Protein AF-A0A8A7KAV1-F1 (afdb_monomer_lite)

Sequence (172 aa):
MSFIDKILKNKQNNNKNKALHHGEIFELWAHLVSRYDVLKKTQILFSYAHDPDFKMIISEGLDILESQIDELEDIFKEYSIPLPDRPPADVTSSSSSNPLWSDQMIYREILNGMSQFLDTHVRTFKFLWNDELRPVIVRFLKKEVDLYDDLMKYGKLKGWLNMPPKPEKSNN

Radius of gyration: 20.29 Å; chains: 1; bounding box: 64×28×62 Å

Structure (mmCIF, N/CA/C/O backbone):
data_AF-A0A8A7KAV1-F1
#
_entry.id   AF-A0A8A7KAV1-F1
#
loop_
_atom_site.group_PDB
_atom_site.id
_atom_site.type_symbol
_atom_site.label_atom_id
_atom_site.label_alt_id
_atom_site.label_comp_id
_atom_site.label_asym_id
_atom_site.label_entity_id
_atom_site.label_seq_id
_atom_site.pdbx_PDB_ins_code
_atom_site.Cartn_x
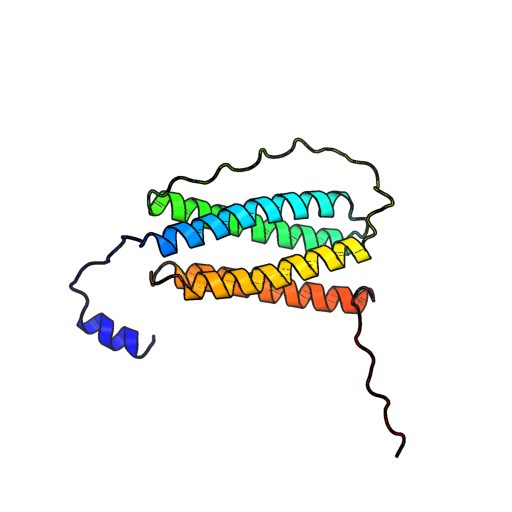_atom_site.Cartn_y
_atom_site.Cartn_z
_atom_site.occupancy
_atom_site.B_iso_or_equiv
_atom_site.auth_seq_id
_atom_site.auth_comp_id
_atom_site.auth_asym_id
_atom_site.auth_atom_id
_atom_site.pdbx_PDB_model_num
ATOM 1 N N . MET A 1 1 ? -8.200 -12.652 -25.028 1.00 62.25 1 MET A N 1
ATOM 2 C CA . MET A 1 1 ? -7.304 -12.311 -26.154 1.00 62.25 1 MET A CA 1
ATOM 3 C C . MET A 1 1 ? -7.913 -11.120 -26.877 1.00 62.25 1 MET A C 1
ATOM 5 O O . MET A 1 1 ? -9.030 -11.239 -27.376 1.00 62.25 1 MET A O 1
ATOM 9 N N . SER A 1 2 ? -7.249 -9.968 -26.814 1.00 80.62 2 SER A N 1
ATOM 10 C CA . SER A 1 2 ? -7.731 -8.696 -27.359 1.00 80.62 2 SER A CA 1
ATOM 11 C C . SER A 1 2 ? -7.709 -8.689 -28.896 1.00 80.62 2 SER A C 1
ATOM 13 O O . SER A 1 2 ? -7.064 -9.528 -29.532 1.00 80.62 2 SER A O 1
ATOM 15 N N . PHE A 1 3 ? -8.416 -7.736 -29.512 1.00 81.69 3 PHE A N 1
ATOM 16 C CA . PHE A 1 3 ? -8.332 -7.490 -30.957 1.00 81.69 3 PHE A CA 1
ATOM 17 C C . PHE A 1 3 ? -6.894 -7.163 -31.396 1.00 81.69 3 PHE A C 1
ATOM 19 O O . PHE A 1 3 ? -6.434 -7.662 -32.422 1.00 81.69 3 PHE A O 1
ATOM 26 N N . ILE A 1 4 ? -6.160 -6.402 -30.578 1.00 81.81 4 ILE A N 1
ATOM 27 C CA . ILE A 1 4 ? -4.763 -6.039 -30.831 1.00 81.81 4 ILE A CA 1
ATOM 28 C C . ILE A 1 4 ? -3.840 -7.263 -30.735 1.00 81.81 4 ILE A C 1
ATOM 30 O O . ILE A 1 4 ? -2.953 -7.404 -31.572 1.00 81.81 4 ILE A O 1
ATOM 34 N N . ASP A 1 5 ? -4.090 -8.211 -29.824 1.00 79.62 5 ASP A N 1
ATOM 35 C CA . ASP A 1 5 ? -3.270 -9.431 -29.684 1.00 79.62 5 ASP A CA 1
ATOM 36 C C . ASP A 1 5 ? -3.272 -10.263 -30.976 1.00 79.62 5 ASP A C 1
ATOM 38 O O . ASP A 1 5 ? -2.269 -10.880 -31.336 1.00 79.62 5 ASP A O 1
ATOM 42 N N . LYS A 1 6 ? -4.401 -10.267 -31.699 1.00 79.38 6 LYS A N 1
ATOM 43 C CA . LYS A 1 6 ? -4.529 -10.945 -32.997 1.00 79.38 6 LYS A CA 1
ATOM 44 C C . LYS A 1 6 ? -3.678 -10.265 -34.076 1.00 79.38 6 LYS A C 1
ATOM 46 O O . LYS A 1 6 ? -3.091 -10.955 -34.903 1.00 79.38 6 LYS A O 1
ATOM 51 N N . ILE A 1 7 ? -3.575 -8.934 -34.044 1.00 78.81 7 ILE A N 1
ATOM 52 C CA . ILE A 1 7 ? -2.724 -8.151 -34.956 1.00 78.81 7 ILE A CA 1
ATOM 53 C C . ILE A 1 7 ? -1.243 -8.351 -34.613 1.00 78.81 7 ILE A C 1
ATOM 55 O O . ILE A 1 7 ? -0.421 -8.533 -35.511 1.00 78.81 7 ILE A O 1
ATOM 59 N N . LEU A 1 8 ? -0.898 -8.344 -33.323 1.00 74.12 8 LEU A N 1
ATOM 60 C CA . LEU A 1 8 ? 0.481 -8.477 -32.852 1.00 74.12 8 LEU A CA 1
ATOM 61 C C . LEU A 1 8 ? 1.051 -9.872 -33.101 1.00 74.12 8 LEU A C 1
ATOM 63 O O . LEU A 1 8 ? 2.193 -9.964 -33.538 1.00 74.12 8 LEU A O 1
ATOM 67 N N . LYS A 1 9 ? 0.269 -10.945 -32.917 1.00 67.75 9 LYS A N 1
ATOM 68 C CA . LYS A 1 9 ? 0.700 -12.316 -33.258 1.00 67.75 9 LYS A CA 1
ATOM 69 C C . LYS A 1 9 ? 1.164 -12.451 -34.711 1.00 67.75 9 LYS A C 1
ATOM 71 O O . LYS A 1 9 ? 2.128 -13.160 -34.968 1.00 67.75 9 LYS A O 1
ATOM 76 N N . ASN A 1 10 ? 0.557 -11.708 -35.635 1.00 60.34 10 ASN A N 1
ATOM 77 C CA . ASN A 1 10 ? 0.962 -11.694 -37.044 1.00 60.34 10 ASN A CA 1
ATOM 78 C C . ASN A 1 10 ? 2.260 -10.895 -37.304 1.00 60.34 10 ASN A C 1
ATOM 80 O O . ASN A 1 10 ? 2.808 -10.967 -38.400 1.00 60.34 10 ASN A O 1
ATOM 84 N N . LYS A 1 11 ? 2.758 -10.139 -36.314 1.00 59.19 11 LYS A N 1
ATOM 85 C CA . LYS A 1 11 ? 3.968 -9.297 -36.373 1.00 59.19 11 LYS A CA 1
ATOM 86 C C . LYS A 1 11 ? 5.118 -9.781 -35.470 1.00 59.19 11 LYS A C 1
ATOM 88 O O . LYS A 1 11 ? 6.134 -9.091 -35.397 1.00 59.19 11 LYS A O 1
ATOM 93 N N . GLN A 1 12 ? 4.991 -10.924 -34.784 1.00 53.34 12 GLN A N 1
ATOM 94 C CA . GLN A 1 12 ? 5.948 -11.423 -33.774 1.00 53.34 12 GLN A CA 1
ATOM 95 C C . GLN A 1 12 ? 7.286 -11.936 -34.351 1.00 53.34 12 GLN A C 1
ATOM 97 O O . GLN A 1 12 ? 7.686 -13.066 -34.100 1.00 53.34 12 GLN A O 1
ATOM 102 N N . ASN A 1 13 ? 8.016 -11.083 -35.073 1.00 45.28 13 ASN A N 1
ATOM 103 C CA . ASN A 1 13 ? 9.439 -11.290 -35.357 1.00 45.28 13 ASN A CA 1
ATOM 104 C C . ASN A 1 13 ? 10.335 -10.094 -35.006 1.00 45.28 13 ASN A C 1
ATOM 106 O O . ASN A 1 13 ? 11.535 -10.175 -35.228 1.00 45.28 13 ASN A O 1
ATOM 110 N N . ASN A 1 14 ? 9.813 -9.008 -34.423 1.00 43.84 14 ASN A N 1
ATOM 111 C CA . ASN A 1 14 ? 10.636 -7.838 -34.102 1.00 43.84 14 ASN A CA 1
ATOM 112 C C . ASN A 1 14 ? 10.598 -7.486 -32.610 1.00 43.84 14 ASN A C 1
ATOM 114 O O . ASN A 1 14 ? 9.599 -6.988 -32.103 1.00 43.84 14 ASN A O 1
ATOM 118 N N . ASN A 1 15 ? 11.735 -7.764 -31.963 1.00 47.31 15 ASN A N 1
ATOM 119 C CA . ASN A 1 15 ? 12.284 -7.187 -30.736 1.00 47.31 15 ASN A CA 1
ATOM 120 C C . ASN A 1 15 ? 11.298 -6.878 -29.604 1.00 47.31 15 ASN A C 1
ATOM 122 O O . ASN A 1 15 ? 10.700 -5.805 -29.546 1.00 47.31 15 ASN A O 1
ATOM 126 N N . LYS A 1 16 ? 11.273 -7.778 -28.609 1.00 49.31 16 LYS A N 1
ATOM 127 C CA . LYS A 1 16 ? 10.933 -7.433 -27.225 1.00 49.31 16 LYS A CA 1
ATOM 128 C C . LYS A 1 16 ? 11.866 -6.310 -26.774 1.00 49.31 16 LYS A C 1
ATOM 130 O O . LYS A 1 16 ? 12.996 -6.568 -26.362 1.00 49.31 16 LYS A O 1
ATOM 135 N N . ASN A 1 17 ? 11.422 -5.069 -26.916 1.00 51.09 17 ASN A N 1
ATOM 136 C CA . ASN A 1 17 ? 12.177 -3.917 -26.463 1.00 51.09 17 ASN A CA 1
ATOM 137 C C . ASN A 1 17 ? 12.051 -3.872 -24.935 1.00 51.09 17 ASN A C 1
ATOM 139 O O . ASN A 1 17 ? 11.137 -3.266 -24.394 1.00 51.09 17 ASN A O 1
ATOM 143 N N . LYS A 1 18 ? 12.937 -4.607 -24.253 1.00 66.81 18 LYS A N 1
ATOM 144 C CA . LYS A 1 18 ? 13.027 -4.694 -22.786 1.00 66.81 18 LYS A CA 1
ATOM 145 C C . LYS A 1 18 ? 13.529 -3.399 -22.131 1.00 66.81 18 LYS A C 1
ATOM 147 O O . LYS A 1 18 ? 13.673 -3.346 -20.917 1.00 66.81 18 LYS A O 1
ATOM 152 N N . ALA A 1 19 ? 13.854 -2.375 -22.916 1.00 80.94 19 ALA A N 1
ATOM 153 C CA . ALA A 1 19 ? 14.355 -1.116 -22.395 1.00 80.94 19 ALA A CA 1
ATOM 154 C C . ALA A 1 19 ? 13.188 -0.249 -21.908 1.00 80.94 19 ALA A C 1
ATOM 156 O O . ALA A 1 19 ? 12.317 0.118 -22.695 1.00 80.94 19 ALA A O 1
ATOM 157 N N . LEU A 1 20 ? 13.201 0.086 -20.620 1.00 90.56 20 LEU A N 1
ATOM 158 C CA . LEU A 1 20 ? 12.308 1.085 -20.041 1.00 90.56 20 LEU A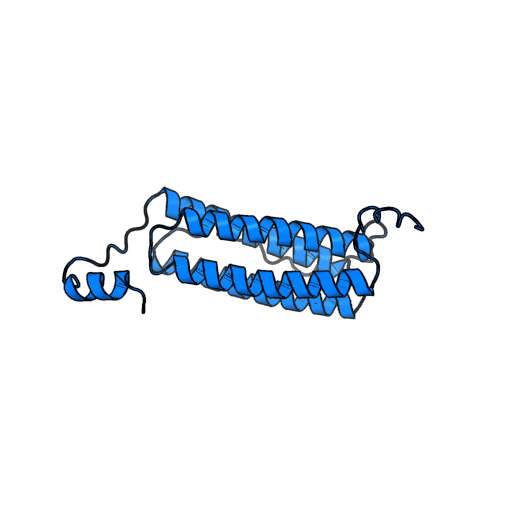 CA 1
ATOM 159 C C . LEU A 1 20 ? 12.828 2.483 -20.366 1.00 90.56 20 LEU A C 1
ATOM 161 O O . LEU A 1 20 ? 14.036 2.736 -20.315 1.00 90.56 20 LEU A O 1
ATOM 165 N N . HIS A 1 21 ? 11.927 3.408 -20.684 1.00 92.00 21 HIS A N 1
ATOM 166 C CA . HIS A 1 21 ? 12.321 4.802 -20.837 1.00 92.00 21 HIS A CA 1
ATOM 167 C C . HIS A 1 21 ? 12.472 5.483 -19.470 1.00 92.00 21 HIS A C 1
ATOM 169 O O . HIS A 1 21 ? 11.871 5.077 -18.479 1.00 92.00 21 HIS A O 1
ATOM 175 N N . HIS A 1 22 ? 13.223 6.586 -19.412 1.00 92.94 22 HIS A N 1
ATOM 176 C CA . HIS A 1 22 ? 13.521 7.298 -18.159 1.00 92.94 22 HIS A CA 1
ATOM 177 C C . HIS A 1 22 ? 12.272 7.652 -17.335 1.00 92.94 22 HIS A C 1
ATOM 179 O O . HIS A 1 22 ? 12.285 7.520 -16.118 1.00 92.94 22 HIS A O 1
ATOM 185 N N . GLY A 1 23 ? 11.180 8.054 -17.994 1.00 93.88 23 GLY A N 1
ATOM 186 C CA . GLY A 1 23 ? 9.889 8.268 -17.328 1.00 93.88 23 GLY A CA 1
ATOM 187 C C . GLY A 1 23 ? 9.311 7.025 -16.629 1.00 93.88 23 GLY A C 1
ATOM 188 O O . GLY A 1 23 ? 8.845 7.150 -15.507 1.00 93.88 23 GLY A O 1
ATOM 189 N N . GLU A 1 24 ? 9.380 5.831 -17.228 1.00 94.44 24 GLU A N 1
ATOM 190 C CA . GLU A 1 24 ? 8.923 4.587 -16.583 1.00 94.44 24 GLU A CA 1
ATOM 191 C C . GLU A 1 24 ? 9.788 4.250 -15.377 1.00 94.44 24 GLU A C 1
ATOM 193 O O . GLU A 1 24 ? 9.267 3.906 -14.322 1.00 94.44 24 GLU A O 1
ATOM 198 N N . ILE A 1 25 ? 11.107 4.400 -15.526 1.00 95.44 25 ILE A N 1
ATOM 199 C CA . ILE A 1 25 ? 12.068 4.167 -14.445 1.00 95.44 25 ILE A CA 1
ATOM 200 C C . ILE A 1 25 ? 11.771 5.103 -13.270 1.00 95.44 25 ILE A C 1
ATOM 202 O O . ILE A 1 25 ? 11.672 4.647 -12.134 1.00 95.44 25 ILE A O 1
ATOM 206 N N . PHE A 1 26 ? 11.587 6.398 -13.542 1.00 95.44 26 PHE A N 1
ATOM 207 C CA . PHE A 1 26 ? 11.263 7.381 -12.512 1.00 95.44 26 PHE A CA 1
ATOM 208 C C . PHE A 1 26 ? 9.935 7.068 -11.820 1.00 95.44 26 PHE A C 1
ATOM 210 O O . PHE A 1 26 ? 9.854 7.137 -10.598 1.00 95.44 26 PHE A O 1
ATOM 217 N N . GLU A 1 27 ? 8.905 6.693 -12.576 1.00 96.06 27 GLU A N 1
ATOM 218 C CA . GLU A 1 27 ? 7.593 6.391 -12.004 1.00 96.06 27 GLU A CA 1
ATOM 219 C C . GLU A 1 27 ? 7.595 5.121 -11.154 1.00 96.06 27 GLU A C 1
ATOM 221 O O . GLU A 1 27 ? 7.030 5.112 -10.061 1.00 96.06 27 GLU A O 1
ATOM 226 N N . LEU A 1 28 ? 8.286 4.070 -11.599 1.00 96.19 28 LEU A N 1
ATOM 227 C CA . LEU A 1 28 ? 8.496 2.862 -10.801 1.00 96.19 28 LEU A CA 1
ATOM 228 C C . LEU A 1 28 ? 9.295 3.166 -9.527 1.00 96.19 28 LEU A C 1
ATOM 230 O O . LEU A 1 28 ? 8.976 2.635 -8.464 1.00 96.19 28 LEU A O 1
ATOM 234 N N . TRP A 1 29 ? 10.294 4.048 -9.615 1.00 96.44 29 TRP A N 1
ATOM 235 C CA . TRP A 1 29 ? 11.113 4.460 -8.472 1.00 96.44 29 TRP A CA 1
ATOM 236 C C . TRP A 1 29 ? 10.303 5.262 -7.463 1.00 96.44 29 TRP A C 1
ATOM 238 O O . TRP A 1 29 ? 10.283 4.915 -6.285 1.00 96.44 29 TRP A O 1
ATOM 248 N N . ALA A 1 30 ? 9.555 6.264 -7.924 1.00 96.00 30 ALA A N 1
ATOM 249 C CA . ALA A 1 30 ? 8.687 7.063 -7.068 1.00 96.00 30 ALA A CA 1
ATOM 250 C C . ALA A 1 30 ? 7.607 6.195 -6.405 1.00 96.00 30 ALA A C 1
ATOM 252 O O . ALA A 1 30 ? 7.282 6.388 -5.231 1.00 96.00 30 ALA A O 1
ATOM 253 N N . HIS A 1 31 ? 7.083 5.209 -7.138 1.00 96.94 31 HIS A N 1
ATOM 254 C CA . HIS A 1 31 ? 6.137 4.236 -6.613 1.00 96.94 31 HIS A CA 1
ATOM 255 C C . HIS A 1 31 ? 6.759 3.381 -5.498 1.00 96.94 31 HIS A C 1
ATOM 257 O O . HIS A 1 31 ? 6.181 3.310 -4.417 1.00 96.94 31 HIS A O 1
ATOM 263 N N . LEU A 1 32 ? 7.946 2.799 -5.711 1.00 97.25 32 LEU A N 1
ATOM 264 C CA . LEU A 1 32 ? 8.639 1.979 -4.707 1.00 97.25 32 LEU A CA 1
ATOM 265 C C . LEU A 1 32 ? 9.049 2.784 -3.461 1.00 97.25 32 LEU A C 1
ATOM 267 O O . LEU A 1 32 ? 8.831 2.327 -2.342 1.00 97.25 32 LEU A O 1
ATOM 271 N N . VAL A 1 33 ? 9.550 4.011 -3.627 1.00 96.31 33 VAL A N 1
ATOM 272 C CA . VAL A 1 33 ? 9.837 4.912 -2.494 1.00 96.31 33 VAL A CA 1
ATOM 273 C C . VAL A 1 33 ? 8.569 5.183 -1.683 1.00 96.31 33 VAL A C 1
ATOM 275 O O . VAL A 1 33 ? 8.553 4.984 -0.470 1.00 96.31 33 VAL A O 1
ATOM 278 N N . SER A 1 34 ? 7.469 5.534 -2.359 1.00 95.88 34 SER A N 1
ATOM 279 C CA . SER A 1 34 ? 6.179 5.768 -1.693 1.00 95.88 34 SER A CA 1
ATOM 280 C C . SER A 1 34 ? 5.694 4.525 -0.943 1.00 95.88 34 SER A C 1
ATOM 282 O O . SER A 1 34 ? 5.067 4.636 0.109 1.00 95.88 34 SER A O 1
ATOM 284 N N . ARG A 1 35 ? 5.990 3.325 -1.456 1.00 95.88 35 ARG A N 1
ATOM 285 C CA . ARG A 1 35 ? 5.655 2.066 -0.786 1.00 95.88 35 ARG A CA 1
ATOM 286 C C . ARG A 1 35 ? 6.422 1.862 0.510 1.00 95.88 35 ARG A C 1
ATOM 288 O O . ARG A 1 35 ? 5.801 1.471 1.496 1.00 95.88 35 ARG A O 1
ATOM 295 N N . TYR A 1 36 ? 7.718 2.157 0.532 1.00 95.94 36 TYR A N 1
ATOM 296 C CA . TYR A 1 36 ? 8.505 2.095 1.763 1.00 95.94 36 TYR A CA 1
ATOM 297 C C . TYR A 1 36 ? 7.966 3.050 2.834 1.00 95.94 36 TYR A C 1
ATOM 299 O O . TYR A 1 36 ? 7.805 2.648 3.990 1.00 95.94 36 TYR A O 1
ATOM 307 N N . ASP A 1 37 ? 7.603 4.273 2.446 1.00 93.81 37 ASP A N 1
ATOM 308 C CA . ASP A 1 37 ? 7.031 5.257 3.369 1.00 93.81 37 ASP A CA 1
ATOM 309 C C . ASP A 1 37 ? 5.667 4.811 3.912 1.00 93.81 37 ASP A C 1
ATOM 311 O O . ASP A 1 37 ? 5.408 4.893 5.118 1.00 93.81 37 ASP A O 1
ATOM 315 N N . VAL A 1 38 ? 4.794 4.291 3.041 1.00 95.25 38 VAL A N 1
ATOM 316 C CA . VAL A 1 38 ? 3.477 3.773 3.440 1.00 95.25 38 VAL A CA 1
ATOM 317 C C . VAL A 1 38 ? 3.621 2.560 4.353 1.00 95.25 38 VAL A C 1
ATOM 319 O O . VAL A 1 38 ? 2.902 2.487 5.351 1.00 95.25 38 VAL A O 1
ATOM 322 N N . LEU A 1 39 ? 4.561 1.650 4.078 1.00 95.31 39 LEU A N 1
ATOM 323 C CA . LEU A 1 39 ? 4.835 0.496 4.938 1.00 95.31 39 LEU A CA 1
ATOM 324 C C . LEU A 1 39 ? 5.218 0.967 6.333 1.00 95.31 39 LEU A C 1
ATOM 326 O O . LEU A 1 39 ? 4.589 0.589 7.323 1.00 95.31 39 LEU A O 1
ATOM 330 N N . LYS A 1 40 ? 6.188 1.879 6.395 1.00 92.56 40 LYS A N 1
ATOM 331 C CA . LYS A 1 40 ? 6.683 2.410 7.654 1.00 92.56 40 LYS A CA 1
ATOM 332 C C . LYS A 1 40 ? 5.588 3.103 8.459 1.00 92.56 40 LYS A C 1
ATOM 334 O O . LYS A 1 40 ? 5.417 2.841 9.651 1.00 92.56 40 LYS A O 1
ATOM 339 N N . LYS A 1 41 ? 4.830 3.980 7.802 1.00 93.19 41 LYS A N 1
ATOM 340 C CA . LYS A 1 41 ? 3.720 4.713 8.412 1.00 93.19 41 LYS A CA 1
ATOM 341 C C . LYS A 1 41 ? 2.636 3.763 8.916 1.00 93.19 41 LYS A C 1
ATOM 343 O O . LYS A 1 41 ? 2.156 3.934 10.033 1.00 93.19 41 LYS A O 1
ATOM 348 N N . THR A 1 42 ? 2.282 2.748 8.133 1.00 95.00 42 THR A N 1
ATOM 349 C CA . THR A 1 42 ? 1.236 1.781 8.493 1.00 95.00 42 THR A CA 1
ATOM 350 C C . THR A 1 42 ? 1.666 0.906 9.668 1.00 95.00 42 THR A C 1
ATOM 352 O O . THR A 1 42 ? 0.871 0.701 10.577 1.00 95.00 42 THR A O 1
ATOM 355 N N . GLN A 1 43 ? 2.932 0.480 9.731 1.00 93.69 43 GLN A N 1
ATOM 356 C CA . GLN A 1 43 ? 3.484 -0.240 10.887 1.00 93.69 43 GLN A CA 1
ATOM 357 C C . GLN A 1 43 ? 3.450 0.604 12.175 1.00 93.69 43 GLN A C 1
ATOM 359 O O . GLN A 1 43 ? 3.121 0.093 13.246 1.00 93.69 43 GLN A O 1
ATOM 364 N N . ILE A 1 44 ? 3.745 1.908 12.080 1.00 91.25 44 ILE A N 1
ATOM 365 C CA . ILE A 1 44 ? 3.621 2.839 13.214 1.00 91.25 44 ILE A CA 1
ATOM 366 C C . ILE A 1 44 ? 2.155 2.964 13.650 1.00 91.25 44 ILE A C 1
ATOM 368 O O . ILE A 1 44 ? 1.849 2.904 14.834 1.00 91.25 44 ILE A O 1
ATOM 372 N N . LEU A 1 45 ? 1.232 3.127 12.705 1.00 92.88 45 LEU A N 1
ATOM 373 C CA . LEU A 1 45 ? -0.196 3.218 13.008 1.00 92.88 45 LEU A CA 1
ATOM 374 C C . LEU A 1 45 ? -0.742 1.917 13.617 1.00 92.88 45 LEU A C 1
ATOM 376 O O . LEU A 1 45 ? -1.528 1.960 14.562 1.00 92.88 45 LEU A O 1
ATOM 380 N N . PHE A 1 46 ? -0.281 0.766 13.127 1.00 93.88 46 PHE A N 1
ATOM 381 C CA . PHE A 1 46 ? -0.622 -0.554 13.649 1.00 93.88 46 PHE A CA 1
ATOM 382 C C . PHE A 1 46 ? -0.219 -0.724 15.118 1.00 93.88 46 PHE A C 1
ATOM 384 O O . PHE A 1 46 ? -0.986 -1.284 15.906 1.00 93.88 46 PHE A O 1
ATOM 391 N N . SER A 1 47 ? 0.958 -0.220 15.512 1.00 90.75 47 SER A N 1
ATOM 392 C CA . SER A 1 47 ? 1.417 -0.322 16.902 1.00 90.75 47 SER A CA 1
ATOM 393 C C . SER A 1 47 ? 0.547 0.489 17.869 1.00 90.75 47 SER A C 1
ATOM 395 O O . SER A 1 47 ? 0.381 0.076 19.017 1.00 90.75 47 SER A O 1
ATOM 397 N N . TYR A 1 48 ? -0.072 1.577 17.394 1.00 91.12 48 TYR A N 1
ATOM 398 C CA . TYR A 1 48 ? -1.004 2.401 18.169 1.00 91.12 48 TYR A CA 1
ATOM 399 C C . TYR A 1 48 ? -2.462 1.931 18.128 1.00 91.12 48 TYR A C 1
ATOM 401 O O . TYR A 1 48 ? -3.262 2.428 18.917 1.00 91.12 48 TYR A O 1
ATOM 409 N N . ALA A 1 49 ? -2.833 1.005 17.242 1.00 92.38 49 ALA A N 1
ATOM 410 C CA . ALA A 1 49 ? -4.200 0.494 17.180 1.00 92.38 49 ALA A CA 1
ATOM 411 C C . ALA A 1 49 ? -4.518 -0.391 18.402 1.00 92.38 49 ALA A C 1
ATOM 413 O O . ALA A 1 49 ? -3.669 -1.154 18.873 1.00 92.38 49 ALA A O 1
ATOM 414 N N . HIS A 1 50 ? -5.745 -0.334 18.912 1.00 91.88 50 HIS A N 1
ATOM 415 C CA . HIS A 1 50 ? -6.179 -1.107 20.083 1.00 91.88 50 HIS A CA 1
ATOM 416 C C . HIS A 1 50 ? -7.232 -2.151 19.719 1.00 91.88 50 HIS A C 1
ATOM 418 O O . HIS A 1 50 ? -7.168 -3.276 20.216 1.00 91.88 50 HIS A O 1
ATOM 424 N N . ASP A 1 51 ? -8.166 -1.797 18.839 1.00 94.62 51 ASP A N 1
ATOM 425 C CA . ASP A 1 51 ? -9.219 -2.684 18.368 1.00 94.62 51 ASP A CA 1
ATOM 426 C C . ASP A 1 51 ? -8.654 -3.942 17.662 1.00 94.62 51 ASP A C 1
ATOM 428 O O . ASP A 1 51 ? -7.940 -3.814 16.659 1.00 94.62 51 ASP A O 1
ATOM 432 N N . PRO A 1 52 ? -8.945 -5.161 18.165 1.00 95.56 52 PRO A N 1
ATOM 433 C CA . PRO A 1 52 ? -8.390 -6.395 17.610 1.00 95.56 52 PRO A CA 1
ATOM 434 C C . PRO A 1 52 ? -8.822 -6.677 16.170 1.00 95.56 52 PRO A C 1
ATOM 436 O O . PRO A 1 52 ? -7.985 -7.073 15.360 1.00 95.56 52 PRO A O 1
ATOM 439 N N . ASP A 1 53 ? -10.095 -6.441 15.840 1.00 96.69 53 ASP A N 1
ATOM 440 C CA . ASP A 1 53 ? -10.623 -6.670 14.491 1.00 96.69 53 ASP A CA 1
ATOM 441 C C . ASP A 1 53 ? -9.974 -5.691 13.510 1.00 96.69 53 ASP A C 1
ATOM 443 O O . ASP A 1 53 ? -9.563 -6.059 12.409 1.00 96.69 53 ASP A O 1
ATOM 447 N N . PHE A 1 54 ? -9.796 -4.438 13.938 1.00 96.81 54 PHE A N 1
ATOM 448 C CA . PHE A 1 54 ? -9.100 -3.445 13.134 1.00 96.81 54 PHE A CA 1
ATOM 449 C C . PHE A 1 54 ? -7.631 -3.818 12.910 1.00 96.81 54 PHE A C 1
ATOM 451 O O . PHE A 1 54 ? -7.138 -3.719 11.789 1.00 96.81 54 PHE A O 1
ATOM 458 N N . LYS A 1 55 ? -6.935 -4.297 13.947 1.00 96.19 55 LYS A N 1
ATOM 459 C CA . LYS A 1 55 ? -5.559 -4.790 13.818 1.00 96.19 55 LYS A CA 1
ATOM 460 C C . LYS A 1 55 ? -5.445 -5.928 12.808 1.00 96.19 55 LYS A C 1
ATOM 462 O O . LYS A 1 55 ? -4.491 -5.925 12.036 1.00 96.19 55 LYS A O 1
ATOM 467 N N . MET A 1 56 ? -6.405 -6.853 12.766 1.00 96.44 56 MET A N 1
ATOM 468 C CA . MET A 1 56 ? -6.417 -7.913 11.750 1.00 96.44 56 MET A CA 1
ATOM 469 C C . MET A 1 56 ? -6.498 -7.336 10.331 1.00 96.44 56 MET A C 1
ATOM 471 O O . MET A 1 56 ? -5.698 -7.718 9.482 1.00 96.44 56 MET A O 1
ATOM 475 N N . ILE A 1 57 ? -7.378 -6.354 10.101 1.00 96.38 57 ILE A N 1
ATOM 476 C CA . ILE A 1 57 ? -7.513 -5.682 8.796 1.00 96.38 57 ILE A CA 1
ATOM 477 C C . ILE A 1 57 ? -6.214 -4.962 8.402 1.00 96.38 57 ILE A C 1
ATOM 479 O O . ILE A 1 57 ? -5.768 -5.058 7.260 1.00 96.38 57 ILE A O 1
ATOM 483 N N . ILE A 1 58 ? -5.579 -4.246 9.339 1.00 97.06 58 ILE A N 1
ATOM 484 C CA . ILE A 1 58 ? -4.299 -3.571 9.069 1.00 97.06 58 ILE A CA 1
ATOM 485 C C . ILE A 1 58 ? -3.203 -4.596 8.752 1.00 97.06 58 ILE A C 1
ATOM 487 O O . ILE A 1 58 ? -2.407 -4.361 7.847 1.00 97.06 58 ILE A O 1
ATOM 491 N N . SER A 1 59 ? -3.162 -5.719 9.476 1.00 96.88 59 SER A N 1
ATOM 492 C CA . SER A 1 59 ? -2.189 -6.794 9.248 1.00 96.88 59 SER A CA 1
ATOM 493 C C . SER A 1 59 ? -2.320 -7.381 7.844 1.00 96.88 59 SER A C 1
ATOM 495 O O . SER A 1 59 ? -1.320 -7.501 7.149 1.00 96.88 59 SER A O 1
ATOM 497 N N . GLU A 1 60 ? -3.542 -7.672 7.392 1.00 96.38 60 GLU A N 1
ATOM 498 C CA . GLU A 1 60 ? -3.782 -8.149 6.025 1.00 96.38 60 GLU A CA 1
ATOM 499 C C . GLU A 1 60 ? -3.322 -7.122 4.976 1.00 96.38 60 GLU A C 1
ATOM 501 O O . GLU A 1 60 ? -2.691 -7.469 3.975 1.00 96.38 60 GLU A O 1
ATOM 506 N N . GLY A 1 61 ? -3.569 -5.833 5.229 1.00 97.00 61 GLY A N 1
ATOM 507 C CA . GLY A 1 61 ? -3.069 -4.755 4.379 1.00 97.00 61 GLY A CA 1
ATOM 508 C C . GLY A 1 61 ? -1.542 -4.657 4.338 1.00 97.00 61 GLY A C 1
ATOM 509 O O . GLY A 1 61 ? -0.981 -4.412 3.269 1.00 97.00 61 GLY A O 1
ATOM 510 N N . LEU A 1 62 ? -0.867 -4.868 5.472 1.00 97.44 62 LEU A N 1
ATOM 511 C CA . LEU A 1 62 ? 0.596 -4.910 5.557 1.00 97.44 62 LEU A CA 1
ATOM 512 C C . LEU A 1 62 ? 1.168 -6.085 4.756 1.00 97.44 62 LEU A C 1
ATOM 514 O O . LEU A 1 62 ? 2.086 -5.868 3.971 1.00 97.44 62 LEU A O 1
ATOM 518 N N . ASP A 1 63 ? 0.579 -7.278 4.861 1.00 97.38 63 ASP A N 1
ATOM 519 C CA . ASP A 1 63 ? 1.021 -8.456 4.102 1.00 97.38 63 ASP A CA 1
ATOM 520 C C . ASP A 1 63 ? 0.897 -8.229 2.584 1.00 97.38 63 ASP A C 1
ATOM 522 O O . ASP A 1 63 ? 1.800 -8.547 1.802 1.00 97.38 63 ASP A O 1
ATOM 526 N N . ILE A 1 64 ? -0.217 -7.626 2.146 1.00 97.44 64 ILE A N 1
ATOM 527 C CA . ILE A 1 64 ? -0.411 -7.243 0.742 1.00 97.44 64 ILE A CA 1
ATOM 528 C C . ILE A 1 64 ? 0.645 -6.217 0.322 1.00 97.44 64 ILE A C 1
ATOM 530 O O . ILE A 1 64 ? 1.225 -6.348 -0.757 1.00 97.44 64 ILE A O 1
ATOM 534 N N . LEU A 1 65 ? 0.886 -5.199 1.145 1.00 97.19 65 LEU A N 1
ATOM 535 C CA . LEU A 1 65 ? 1.835 -4.130 0.862 1.00 97.19 65 LEU A CA 1
ATOM 536 C C . LEU A 1 65 ? 3.274 -4.649 0.736 1.00 97.19 65 LEU A C 1
ATOM 538 O O . LEU A 1 65 ? 3.959 -4.292 -0.222 1.00 97.19 65 LEU A O 1
ATOM 542 N N . GLU A 1 66 ? 3.711 -5.505 1.659 1.00 97.12 66 GLU A N 1
ATOM 543 C CA . GLU A 1 66 ? 5.034 -6.137 1.638 1.00 97.12 66 GLU A CA 1
ATOM 544 C C . GLU A 1 66 ? 5.202 -7.021 0.399 1.00 97.12 66 GLU A C 1
ATOM 546 O O . GLU A 1 66 ? 6.172 -6.862 -0.338 1.00 97.12 66 GLU A O 1
ATOM 551 N N . SER A 1 67 ? 4.198 -7.842 0.068 1.00 97.94 67 SER A N 1
ATOM 552 C CA . SER A 1 67 ? 4.226 -8.652 -1.157 1.00 97.94 67 SER A CA 1
ATOM 553 C C . SER A 1 67 ? 4.358 -7.806 -2.430 1.00 97.94 67 SER A C 1
ATOM 555 O O . SER A 1 67 ? 5.019 -8.226 -3.382 1.00 97.94 67 SER A O 1
ATOM 557 N N . GLN A 1 68 ? 3.727 -6.629 -2.482 1.00 98.00 68 GLN A N 1
ATOM 558 C CA . GLN A 1 68 ? 3.848 -5.731 -3.634 1.00 98.00 68 GLN A CA 1
ATOM 559 C C . GLN A 1 68 ? 5.198 -5.009 -3.679 1.00 98.00 68 GLN A C 1
ATOM 561 O O . GLN A 1 68 ? 5.701 -4.743 -4.769 1.00 98.00 68 GLN A O 1
ATOM 566 N N . ILE A 1 69 ? 5.778 -4.693 -2.518 1.00 97.81 69 ILE A N 1
ATOM 567 C CA . ILE A 1 69 ? 7.141 -4.165 -2.415 1.00 97.81 69 ILE A CA 1
ATOM 568 C C . ILE A 1 69 ? 8.133 -5.179 -2.973 1.00 97.81 69 ILE A C 1
ATOM 570 O O . ILE A 1 69 ? 8.920 -4.815 -3.841 1.00 97.81 69 ILE A O 1
ATOM 574 N N . ASP A 1 70 ? 8.055 -6.436 -2.541 1.00 97.75 70 ASP A N 1
ATOM 575 C CA . ASP A 1 70 ? 8.975 -7.483 -2.987 1.00 97.75 70 ASP A CA 1
ATOM 576 C C . ASP A 1 70 ? 8.902 -7.677 -4.512 1.00 97.75 70 ASP A C 1
ATOM 578 O O . ASP A 1 70 ? 9.928 -7.715 -5.191 1.00 97.75 70 ASP A O 1
ATOM 582 N N . GLU A 1 71 ? 7.690 -7.691 -5.083 1.00 98.06 71 GLU A N 1
ATOM 583 C CA . GLU A 1 71 ? 7.517 -7.790 -6.536 1.00 98.06 71 GLU A CA 1
ATOM 584 C C . GLU A 1 71 ? 8.050 -6.544 -7.282 1.00 98.06 71 GLU A C 1
ATOM 586 O O . GLU A 1 71 ? 8.628 -6.671 -8.364 1.00 98.06 71 GLU A O 1
ATOM 591 N N . LEU A 1 72 ? 7.918 -5.336 -6.717 1.00 97.50 72 LEU A N 1
ATOM 592 C CA . LEU A 1 72 ? 8.543 -4.134 -7.286 1.00 97.50 72 LEU A CA 1
ATOM 593 C C . LEU A 1 72 ? 10.071 -4.205 -7.219 1.00 97.50 72 LEU A C 1
ATOM 595 O O . LEU A 1 72 ? 10.732 -3.866 -8.197 1.00 97.50 72 LEU A O 1
ATOM 599 N N . GLU A 1 73 ? 10.646 -4.658 -6.107 1.00 97.31 73 GLU A N 1
ATOM 600 C CA . GLU A 1 73 ? 12.095 -4.831 -5.982 1.00 97.31 73 GLU A CA 1
ATOM 601 C C . GLU A 1 73 ? 12.632 -5.848 -7.001 1.00 97.31 73 GLU A C 1
ATOM 603 O O . GLU A 1 73 ? 13.710 -5.654 -7.569 1.00 97.31 73 GLU A O 1
ATOM 608 N N . ASP A 1 74 ? 11.874 -6.907 -7.282 1.00 96.94 74 ASP A N 1
ATOM 609 C CA . ASP A 1 74 ? 12.230 -7.893 -8.301 1.00 96.94 74 ASP A CA 1
ATOM 610 C C . ASP A 1 74 ? 12.166 -7.320 -9.721 1.00 96.94 74 ASP A C 1
ATOM 612 O O . ASP A 1 74 ? 13.071 -7.585 -10.517 1.00 96.94 74 ASP A O 1
ATOM 616 N N . ILE A 1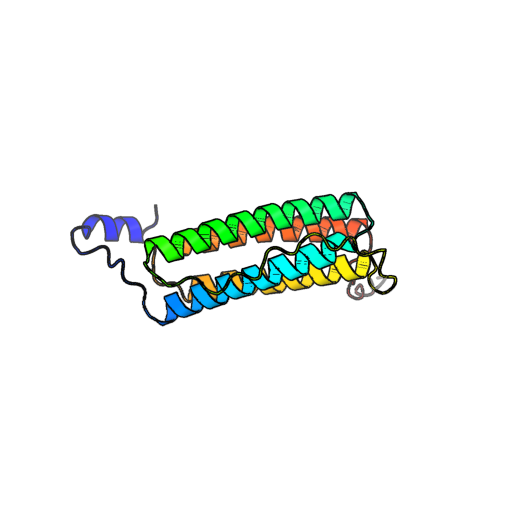 75 ? 11.195 -6.448 -10.021 1.00 95.25 75 ILE A N 1
ATOM 617 C CA . ILE A 1 75 ? 11.176 -5.676 -11.278 1.00 95.25 75 ILE A CA 1
ATOM 618 C C . ILE A 1 75 ? 12.440 -4.815 -11.393 1.00 95.25 75 ILE A C 1
ATOM 620 O O . ILE A 1 75 ? 13.080 -4.782 -12.444 1.00 95.25 75 ILE A O 1
ATOM 624 N N . PHE A 1 76 ? 12.853 -4.138 -10.323 1.00 95.81 76 PHE A N 1
ATOM 625 C CA . PHE A 1 76 ? 14.075 -3.326 -10.348 1.00 95.81 76 PHE A CA 1
ATOM 626 C C . PHE A 1 76 ? 15.310 -4.168 -10.670 1.00 95.81 76 PHE A C 1
ATOM 628 O O . PHE A 1 76 ? 16.112 -3.783 -11.523 1.00 95.81 76 PHE A O 1
ATOM 635 N N . LYS A 1 77 ? 15.428 -5.351 -10.058 1.00 95.12 77 LYS A N 1
ATOM 636 C CA . LYS A 1 77 ? 16.513 -6.300 -10.345 1.00 95.12 77 LYS A CA 1
ATOM 637 C C . LYS A 1 77 ? 16.457 -6.799 -11.791 1.00 95.12 77 LYS A C 1
ATOM 639 O O . LYS A 1 77 ? 17.484 -6.790 -12.467 1.00 95.12 77 LYS A O 1
ATOM 644 N N . GLU A 1 78 ? 15.280 -7.191 -12.285 1.00 93.56 78 GLU A N 1
ATOM 645 C CA . GLU A 1 78 ? 15.094 -7.700 -13.653 1.00 93.56 78 GLU A CA 1
ATOM 646 C C . GLU A 1 78 ? 15.520 -6.671 -14.708 1.00 93.56 78 GLU A C 1
ATOM 648 O O . GLU A 1 78 ? 16.205 -7.009 -15.677 1.00 93.56 78 GLU A O 1
ATOM 653 N N . TYR A 1 79 ? 15.164 -5.404 -14.497 1.00 92.25 79 TYR A N 1
ATOM 654 C CA . TYR A 1 79 ? 15.477 -4.311 -15.416 1.00 92.25 79 TYR A CA 1
ATOM 655 C C . TYR A 1 79 ? 16.813 -3.617 -15.107 1.00 92.25 79 TYR A C 1
ATOM 657 O O . TYR A 1 79 ? 17.151 -2.628 -15.756 1.00 92.25 79 TYR A O 1
ATOM 665 N N . SER A 1 80 ? 17.604 -4.150 -14.163 1.00 93.06 80 SER A N 1
ATOM 666 C CA . SER A 1 80 ? 18.905 -3.599 -13.748 1.00 93.06 80 SER A CA 1
ATOM 667 C C . SER A 1 80 ? 18.834 -2.127 -13.306 1.00 93.06 80 SER A C 1
ATOM 669 O O . SER A 1 80 ? 19.749 -1.341 -13.559 1.00 93.06 80 SER A O 1
ATOM 671 N N . ILE A 1 81 ? 17.735 -1.750 -12.650 1.00 93.00 81 ILE A N 1
ATOM 672 C CA . ILE A 1 81 ? 17.523 -0.425 -12.069 1.00 93.00 81 ILE A CA 1
ATOM 673 C C . ILE A 1 81 ? 18.044 -0.447 -10.624 1.00 93.00 81 ILE A C 1
ATOM 675 O O . ILE A 1 81 ? 17.688 -1.353 -9.866 1.00 93.00 81 ILE A O 1
ATOM 679 N N . PRO A 1 82 ? 18.854 0.539 -10.201 1.00 92.88 82 PRO A N 1
ATOM 680 C CA . PRO A 1 82 ? 19.262 0.662 -8.806 1.00 92.88 82 PRO A CA 1
ATOM 681 C C . PRO A 1 82 ? 18.054 0.791 -7.873 1.00 92.88 82 PRO A C 1
ATOM 683 O O . PRO A 1 82 ? 17.168 1.616 -8.106 1.00 92.88 82 PRO A O 1
ATOM 686 N N . LEU A 1 83 ? 18.033 -0.013 -6.810 1.00 93.81 83 LEU A N 1
ATOM 687 C CA . LEU A 1 83 ? 17.012 0.088 -5.772 1.00 93.81 83 LEU A CA 1
ATOM 688 C 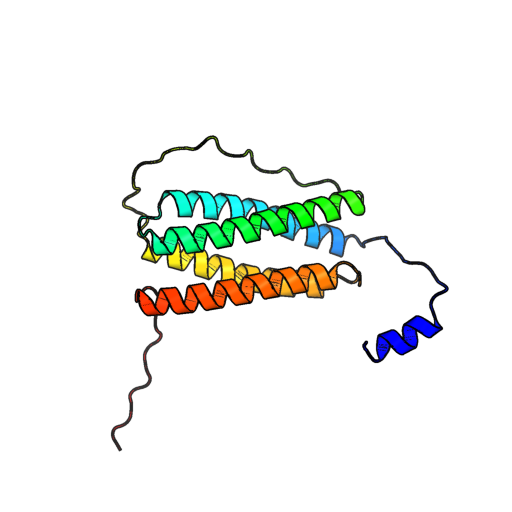C . LEU A 1 83 ? 17.166 1.410 -4.998 1.00 93.81 83 LEU A C 1
ATOM 690 O O . LEU A 1 83 ? 18.297 1.834 -4.748 1.00 93.81 83 LEU A O 1
ATOM 694 N N . PRO A 1 84 ? 16.056 2.062 -4.608 1.00 92.62 84 PRO A N 1
ATOM 695 C CA . PRO A 1 84 ? 16.103 3.137 -3.628 1.00 92.62 84 PRO A CA 1
ATOM 696 C C . PRO A 1 84 ? 16.574 2.620 -2.266 1.00 92.62 84 PRO A C 1
ATOM 698 O O . PRO A 1 84 ? 16.445 1.433 -1.959 1.00 92.62 84 PRO A O 1
ATOM 701 N N . ASP A 1 85 ? 17.067 3.528 -1.425 1.00 87.38 85 ASP A N 1
ATOM 702 C CA . ASP A 1 85 ? 17.402 3.199 -0.043 1.00 87.38 85 ASP A CA 1
ATOM 703 C C . ASP A 1 85 ? 16.146 2.725 0.694 1.00 87.38 85 ASP A C 1
ATOM 705 O O . ASP A 1 85 ? 15.181 3.475 0.870 1.00 87.38 85 ASP A O 1
ATOM 709 N N . ARG A 1 86 ? 16.156 1.465 1.133 1.00 83.94 86 ARG A N 1
ATOM 710 C CA . ARG A 1 86 ? 15.097 0.918 1.978 1.00 83.94 86 ARG A CA 1
ATOM 711 C C . ARG A 1 86 ? 15.314 1.425 3.407 1.00 83.94 86 ARG A C 1
ATOM 713 O O . ARG A 1 86 ? 16.398 1.203 3.956 1.00 83.94 86 ARG A O 1
ATOM 720 N N . PRO A 1 87 ? 14.321 2.080 4.036 1.00 75.69 87 PRO A N 1
ATOM 721 C CA . PRO A 1 87 ? 14.412 2.446 5.441 1.00 75.69 87 PRO A CA 1
ATOM 722 C C . PRO A 1 87 ? 14.751 1.211 6.289 1.00 75.69 87 PRO A C 1
ATOM 724 O O . PRO A 1 87 ? 14.235 0.126 5.997 1.00 75.69 87 PRO A O 1
ATOM 727 N N . PRO A 1 88 ? 15.596 1.338 7.328 1.00 71.56 88 PRO A N 1
ATOM 728 C CA . PRO A 1 88 ? 15.903 0.221 8.209 1.00 71.56 88 PRO A CA 1
ATOM 729 C C . PRO A 1 88 ? 14.614 -0.396 8.755 1.00 71.56 88 PRO A C 1
ATOM 731 O O . PRO A 1 88 ? 13.689 0.325 9.139 1.00 71.56 88 PRO A O 1
ATOM 734 N N . ALA A 1 89 ? 14.556 -1.727 8.815 1.00 65.94 89 ALA A N 1
ATOM 735 C CA . ALA A 1 89 ? 13.522 -2.392 9.593 1.00 65.94 89 ALA A CA 1
ATOM 736 C C . ALA A 1 89 ? 13.683 -1.925 11.046 1.00 65.94 89 ALA A C 1
ATOM 738 O O . ALA A 1 89 ? 14.715 -2.190 11.667 1.00 65.94 89 ALA A O 1
ATOM 739 N N . ASP A 1 90 ? 12.714 -1.170 11.570 1.00 62.03 90 ASP A N 1
ATOM 740 C CA . ASP A 1 90 ? 12.817 -0.717 12.954 1.00 62.03 90 ASP A CA 1
ATOM 741 C C . ASP A 1 90 ? 12.803 -1.929 13.873 1.00 62.03 90 ASP A C 1
ATOM 743 O O . ASP A 1 90 ? 11.925 -2.792 13.806 1.00 62.03 90 ASP A O 1
ATOM 747 N N . VAL A 1 91 ? 13.758 -1.931 14.794 1.00 49.19 91 VAL A N 1
ATOM 748 C CA . VAL A 1 91 ? 13.735 -2.785 15.970 1.00 49.19 91 VAL A CA 1
ATOM 749 C C . VAL A 1 91 ? 12.550 -2.318 16.808 1.00 49.19 91 VAL A C 1
ATOM 751 O O . VAL A 1 91 ? 12.614 -1.253 17.415 1.00 49.19 91 VAL A O 1
ATOM 754 N N . THR A 1 92 ? 11.450 -3.071 16.748 1.00 47.88 92 THR A N 1
ATOM 755 C CA . THR A 1 92 ? 10.242 -2.990 17.587 1.00 47.88 92 THR A CA 1
ATOM 756 C C . THR A 1 92 ? 10.349 -1.974 18.727 1.00 47.88 92 THR A C 1
ATOM 758 O O . THR A 1 92 ? 10.757 -2.324 19.837 1.00 47.88 92 THR A O 1
ATOM 761 N N . SER A 1 93 ? 9.968 -0.714 18.489 1.00 48.41 93 SER A N 1
ATOM 762 C CA . SER A 1 93 ? 9.669 0.167 19.612 1.00 48.41 93 SER A CA 1
ATOM 763 C C . SER A 1 93 ? 8.289 -0.240 20.113 1.00 48.41 93 SER A C 1
ATOM 765 O O . SER A 1 93 ? 7.254 0.058 19.519 1.00 48.41 93 SER A O 1
ATOM 767 N N . SER A 1 94 ? 8.280 -1.025 21.187 1.00 52.91 94 SER A N 1
ATOM 768 C CA . SER A 1 94 ? 7.098 -1.259 22.005 1.00 52.91 94 SER A CA 1
ATOM 769 C C . SER A 1 94 ? 6.695 0.079 22.629 1.00 52.91 94 SER A C 1
ATOM 771 O O . SER A 1 94 ? 7.064 0.376 23.765 1.00 52.91 94 SER A O 1
ATOM 773 N N . SER A 1 95 ? 6.029 0.937 21.860 1.00 53.41 95 SER A N 1
ATOM 774 C CA . SER A 1 95 ? 5.561 2.217 22.368 1.00 53.41 95 SER A CA 1
ATOM 775 C C . SER A 1 95 ? 4.180 2.022 22.970 1.00 53.41 95 SER A C 1
ATOM 777 O O . SER A 1 95 ? 3.217 1.666 22.293 1.00 53.41 95 SER A O 1
ATOM 779 N N . SER A 1 96 ? 4.137 2.217 24.284 1.00 55.16 96 SER A N 1
ATOM 780 C CA . SER A 1 96 ? 2.949 2.425 25.102 1.00 55.16 96 SER A CA 1
ATOM 781 C C . SER A 1 96 ? 1.906 3.283 24.384 1.00 55.16 96 SER A C 1
ATOM 783 O O . SER A 1 96 ? 2.268 4.294 23.783 1.00 55.16 96 SER A O 1
ATOM 785 N N . SER A 1 97 ? 0.633 2.893 24.509 1.00 57.47 97 SER A N 1
ATOM 786 C CA . SER A 1 97 ? -0.565 3.641 24.098 1.00 57.47 97 SER A CA 1
ATOM 787 C C . SER A 1 97 ? -0.312 5.149 23.988 1.00 57.47 97 SER A C 1
ATOM 789 O O . SER A 1 97 ? -0.102 5.818 25.003 1.00 57.47 97 SER A O 1
ATOM 791 N N . ASN A 1 98 ? -0.320 5.692 22.770 1.00 66.50 98 ASN A N 1
ATOM 792 C CA . ASN A 1 98 ? -0.263 7.133 22.572 1.00 66.50 98 ASN A CA 1
ATOM 793 C C . ASN A 1 98 ? -1.697 7.681 22.649 1.00 66.50 98 ASN A C 1
ATOM 795 O O . ASN A 1 98 ? -2.482 7.409 21.739 1.00 66.50 98 ASN A O 1
ATOM 799 N N . PRO A 1 99 ? -2.062 8.463 23.683 1.00 65.56 99 PRO A N 1
ATOM 800 C CA . PRO A 1 99 ? -3.429 8.959 23.848 1.00 65.56 99 PRO A CA 1
ATOM 801 C C . PRO A 1 99 ? -3.887 9.894 22.714 1.00 65.56 99 PRO A C 1
ATOM 803 O O . PRO A 1 99 ? -5.071 10.208 22.634 1.00 65.56 99 PRO A O 1
ATOM 806 N N . LEU A 1 100 ? -2.978 10.339 21.837 1.00 80.38 100 LEU A N 1
ATOM 807 C CA . LEU A 1 100 ? -3.292 11.194 20.690 1.00 80.38 100 LEU A CA 1
ATOM 808 C C . LEU A 1 100 ? -3.862 10.428 19.485 1.00 80.38 100 LEU A C 1
ATOM 810 O O . LEU A 1 100 ? -4.489 11.048 18.628 1.00 80.38 100 LEU A O 1
ATOM 814 N N . TRP A 1 101 ? -3.662 9.108 19.402 1.00 86.62 101 TRP A N 1
ATOM 815 C CA . TRP A 1 101 ? -4.110 8.289 18.273 1.00 86.62 101 TRP A CA 1
ATOM 816 C C . TRP A 1 101 ? -5.239 7.351 18.698 1.00 86.62 101 TRP A C 1
ATOM 818 O O . TRP A 1 101 ? -5.004 6.289 19.266 1.00 86.62 101 TRP A O 1
ATOM 828 N N . SER A 1 102 ? -6.483 7.742 18.409 1.00 92.94 102 SER A N 1
ATOM 829 C CA . SER A 1 102 ? -7.633 6.842 18.548 1.00 92.94 102 SER A CA 1
ATOM 830 C C . SER A 1 102 ? -7.745 5.899 17.349 1.00 92.94 102 SER A C 1
ATOM 832 O O . SER A 1 102 ? -7.353 6.261 16.237 1.00 92.94 102 SER A O 1
ATOM 834 N N . ASP A 1 103 ? -8.361 4.729 17.536 1.00 94.50 103 ASP A N 1
ATOM 835 C CA . ASP A 1 103 ? -8.591 3.781 16.435 1.00 94.50 103 ASP A CA 1
ATOM 836 C C . ASP A 1 103 ? -9.386 4.409 15.286 1.00 94.50 103 ASP A C 1
ATOM 838 O O . ASP A 1 103 ? -9.087 4.166 14.122 1.00 94.50 103 ASP A O 1
ATOM 842 N N . GLN A 1 104 ? -10.332 5.305 15.590 1.00 95.38 104 GLN A N 1
ATOM 843 C CA . GLN A 1 104 ? -11.059 6.061 14.571 1.00 95.38 104 GLN A CA 1
ATOM 844 C C . GLN A 1 104 ? -10.137 6.992 13.765 1.00 95.38 104 GLN A C 1
ATOM 846 O O . GLN A 1 104 ? -10.301 7.117 12.550 1.00 95.38 104 GLN A O 1
ATOM 851 N N . MET A 1 105 ? -9.186 7.670 14.416 1.00 94.75 105 MET A N 1
ATOM 852 C CA . MET A 1 105 ? -8.218 8.526 13.721 1.00 94.75 105 MET A CA 1
ATOM 853 C C . MET A 1 105 ? -7.261 7.698 12.867 1.00 94.75 105 MET A C 1
ATOM 855 O O . MET A 1 105 ? -7.041 8.043 11.708 1.00 94.75 105 MET A O 1
ATOM 859 N N . ILE A 1 106 ? -6.760 6.585 13.406 1.00 96.00 106 ILE A N 1
ATOM 860 C CA . ILE A 1 106 ? -5.894 5.652 12.679 1.00 96.00 106 ILE A CA 1
ATOM 861 C C . ILE A 1 106 ? -6.628 5.085 11.458 1.00 96.00 106 ILE A C 1
ATOM 863 O O . ILE A 1 106 ? -6.102 5.129 10.349 1.00 96.00 106 ILE A O 1
ATOM 867 N N . TYR A 1 107 ? -7.871 4.632 11.633 1.00 97.38 107 TYR A N 1
ATOM 868 C CA . TYR A 1 107 ? -8.737 4.161 10.552 1.00 97.38 107 TYR A CA 1
ATOM 869 C C . TYR A 1 107 ? -8.868 5.191 9.433 1.00 97.38 107 TYR A C 1
ATOM 871 O O . TYR A 1 107 ? -8.681 4.864 8.262 1.00 97.38 107 TYR A O 1
ATOM 879 N N . ARG A 1 108 ? -9.154 6.449 9.780 1.00 95.62 108 ARG A N 1
ATOM 880 C CA . ARG A 1 108 ? -9.301 7.519 8.786 1.00 95.62 108 ARG A CA 1
ATOM 881 C C . ARG A 1 108 ? -7.991 7.815 8.066 1.00 95.62 108 ARG A C 1
ATOM 883 O O . ARG A 1 108 ? -8.019 8.082 6.869 1.00 95.62 108 ARG A O 1
ATOM 890 N N . GLU A 1 109 ? -6.867 7.749 8.771 1.00 96.12 109 GLU A N 1
ATOM 891 C CA . GLU A 1 109 ? -5.550 7.965 8.178 1.00 96.12 109 GLU A CA 1
ATOM 892 C C . GLU A 1 109 ? -5.182 6.858 7.184 1.00 96.12 109 GLU A C 1
ATOM 894 O O . GLU A 1 109 ? -4.740 7.151 6.072 1.00 96.12 109 GLU A O 1
ATOM 899 N N . ILE A 1 110 ? -5.437 5.597 7.544 1.00 97.31 110 ILE A N 1
ATOM 900 C CA . ILE A 1 110 ? -5.224 4.449 6.655 1.00 97.31 110 ILE A CA 1
ATOM 901 C C . ILE A 1 110 ? -6.162 4.526 5.447 1.00 97.31 110 ILE A C 1
ATOM 903 O O . ILE A 1 110 ? -5.700 4.396 4.317 1.00 97.31 110 ILE A O 1
ATOM 907 N N . LEU A 1 111 ? -7.451 4.818 5.653 1.00 97.12 111 LEU A N 1
ATOM 908 C CA . LEU A 1 111 ? -8.426 4.947 4.566 1.00 97.12 111 LEU A CA 1
ATOM 909 C C . LEU A 1 111 ? -8.031 6.044 3.563 1.00 97.12 111 LEU A C 1
ATOM 911 O O . LEU A 1 111 ? -8.112 5.837 2.351 1.00 97.12 111 LEU A O 1
ATOM 915 N N . ASN A 1 112 ? -7.577 7.200 4.057 1.00 96.06 112 ASN A N 1
ATOM 916 C CA . ASN A 1 112 ? -7.087 8.287 3.210 1.00 96.06 112 ASN A CA 1
ATOM 917 C C . ASN A 1 112 ? -5.826 7.875 2.442 1.00 96.06 112 ASN A C 1
ATOM 919 O O . ASN A 1 112 ? -5.742 8.119 1.238 1.00 96.06 112 ASN A O 1
ATOM 923 N N . GLY A 1 113 ? -4.871 7.231 3.122 1.00 96.81 113 GLY A N 1
ATOM 924 C CA . GLY A 1 113 ? -3.647 6.726 2.503 1.00 96.81 113 GLY A CA 1
ATOM 925 C C . GLY A 1 113 ? -3.940 5.721 1.390 1.00 96.81 113 GLY A C 1
ATOM 926 O O . GLY A 1 113 ? -3.421 5.866 0.287 1.00 96.81 113 GLY A O 1
ATOM 927 N N . MET A 1 114 ? -4.842 4.767 1.635 1.00 96.75 114 MET A N 1
ATOM 928 C CA . MET A 1 114 ? -5.291 3.820 0.614 1.00 96.75 114 MET A CA 1
ATOM 929 C C . MET A 1 114 ? -5.941 4.532 -0.573 1.00 96.75 114 MET A C 1
ATOM 931 O O . MET A 1 114 ? -5.580 4.250 -1.710 1.00 96.75 114 MET A O 1
ATOM 935 N N . SER A 1 115 ? -6.837 5.498 -0.335 1.00 95.94 115 SER A N 1
ATOM 936 C CA . SER A 1 115 ? -7.470 6.265 -1.419 1.00 95.94 115 SER A CA 1
ATOM 937 C C . SER A 1 115 ? -6.438 6.966 -2.310 1.00 95.94 115 SER A C 1
ATOM 939 O O . SER A 1 115 ? -6.546 6.906 -3.531 1.00 95.94 115 SER A O 1
ATOM 941 N N . GLN A 1 116 ? -5.424 7.601 -1.714 1.00 96.75 116 GLN A N 1
ATOM 942 C CA . GLN A 1 116 ? -4.333 8.239 -2.462 1.00 96.75 116 GLN A CA 1
ATOM 943 C C . GLN A 1 116 ? -3.494 7.219 -3.239 1.00 96.75 116 GLN A C 1
ATOM 945 O O . GLN A 1 116 ? -2.972 7.507 -4.321 1.00 96.75 116 GLN A O 1
ATOM 950 N N . PHE A 1 117 ? -3.350 6.012 -2.698 1.00 96.56 117 PHE A N 1
ATOM 951 C CA . PHE A 1 117 ? -2.563 4.972 -3.335 1.00 96.56 117 PHE A CA 1
ATOM 952 C C . PHE A 1 117 ? -3.289 4.323 -4.524 1.00 96.56 117 PHE A C 1
ATOM 954 O O . PHE A 1 117 ? -2.653 4.034 -5.540 1.00 96.56 117 PHE A O 1
ATOM 961 N N . LEU A 1 118 ? -4.624 4.227 -4.481 1.00 97.62 118 LEU A N 1
ATOM 962 C CA . LEU A 1 118 ? -5.433 3.868 -5.653 1.00 97.62 118 LEU A CA 1
ATOM 963 C C . LEU A 1 118 ? -5.172 4.828 -6.826 1.00 97.62 118 LEU A C 1
ATOM 965 O O . LEU A 1 118 ? -4.931 4.382 -7.951 1.00 97.62 118 LEU A O 1
ATOM 969 N N . ASP A 1 119 ? -5.133 6.138 -6.563 1.00 96.81 119 ASP A N 1
ATOM 970 C CA . ASP A 1 119 ? -4.796 7.142 -7.581 1.00 96.81 119 ASP A CA 1
ATOM 971 C C . ASP A 1 119 ? -3.361 6.970 -8.096 1.00 96.81 119 ASP A C 1
ATOM 973 O O . ASP A 1 119 ? -3.094 7.106 -9.295 1.00 96.81 119 ASP A O 1
ATOM 977 N N . THR A 1 120 ? -2.436 6.622 -7.199 1.00 96.75 120 THR A N 1
ATOM 978 C CA . THR A 1 120 ? -1.033 6.367 -7.541 1.00 96.75 120 THR A CA 1
ATOM 979 C C . THR A 1 120 ? -0.900 5.182 -8.494 1.00 96.75 120 THR A C 1
ATOM 981 O O . THR A 1 120 ? -0.215 5.313 -9.507 1.00 96.75 120 THR A O 1
ATOM 984 N N . HIS A 1 121 ? -1.609 4.075 -8.263 1.00 97.44 121 HIS A N 1
ATOM 985 C CA . HIS A 1 121 ? -1.640 2.945 -9.201 1.00 97.44 121 HIS A CA 1
ATOM 986 C C . HIS A 1 121 ? -2.152 3.337 -10.578 1.00 97.44 121 HIS A C 1
ATOM 988 O O . HIS A 1 121 ? -1.545 2.991 -11.593 1.00 97.44 121 HIS A O 1
ATOM 994 N N . VAL A 1 122 ? -3.265 4.073 -10.625 1.00 97.38 122 VAL A N 1
ATOM 995 C CA . VAL A 1 122 ? -3.854 4.536 -11.889 1.00 97.38 122 VAL A CA 1
ATOM 996 C C . VAL A 1 122 ? -2.874 5.446 -12.629 1.00 97.38 122 VAL A C 1
ATOM 998 O O . VAL A 1 122 ? -2.714 5.327 -13.847 1.00 97.38 122 VAL A O 1
ATOM 1001 N N . ARG A 1 123 ? -2.186 6.332 -11.904 1.00 95.44 123 ARG A N 1
ATOM 1002 C CA . ARG A 1 123 ? -1.138 7.197 -12.451 1.00 95.44 123 ARG A CA 1
ATOM 1003 C C . ARG A 1 123 ? 0.013 6.365 -13.017 1.00 95.44 123 ARG A C 1
ATOM 1005 O O . ARG A 1 123 ? 0.292 6.499 -14.205 1.00 95.44 123 ARG A O 1
ATOM 1012 N N . THR A 1 124 ? 0.608 5.468 -12.232 1.00 96.00 124 THR A N 1
ATOM 1013 C CA . THR A 1 124 ? 1.716 4.601 -12.669 1.00 96.00 124 THR A CA 1
ATOM 1014 C C . THR A 1 124 ? 1.326 3.783 -13.900 1.00 96.00 124 THR A C 1
ATOM 1016 O O . THR A 1 124 ? 2.050 3.777 -14.892 1.00 96.00 124 THR A O 1
ATOM 1019 N N . PHE A 1 125 ? 0.136 3.176 -13.905 1.00 96.50 125 PHE A N 1
ATOM 1020 C CA . PHE A 1 125 ? -0.381 2.432 -15.057 1.00 96.50 125 PHE A CA 1
ATOM 1021 C C . PHE A 1 125 ? -0.415 3.271 -16.344 1.00 96.50 125 PHE A C 1
ATOM 1023 O O . PHE A 1 125 ? -0.077 2.762 -17.412 1.00 96.50 125 PHE A O 1
ATOM 1030 N N . LYS A 1 126 ? -0.802 4.551 -16.256 1.00 94.69 126 LYS A N 1
ATOM 1031 C CA . LYS A 1 126 ? -0.856 5.461 -17.413 1.00 94.69 126 LYS A CA 1
ATOM 1032 C C . LYS A 1 126 ? 0.526 5.840 -17.947 1.00 94.69 126 LYS A C 1
ATOM 1034 O O . LYS A 1 126 ? 0.636 6.139 -19.134 1.00 94.69 126 LYS A O 1
ATOM 1039 N N . PHE A 1 127 ? 1.545 5.870 -17.091 1.00 93.25 127 PHE A N 1
ATOM 1040 C CA . PHE A 1 127 ? 2.916 6.200 -17.487 1.00 93.25 127 PHE A CA 1
ATOM 1041 C C . PHE A 1 127 ? 3.693 4.998 -18.032 1.00 93.25 127 PHE A C 1
ATOM 1043 O O . PHE A 1 127 ? 4.631 5.194 -18.797 1.00 93.25 127 PHE A O 1
ATOM 1050 N N . LEU A 1 128 ? 3.294 3.771 -17.688 1.00 93.44 128 LEU A N 1
ATOM 1051 C CA . LEU A 1 128 ? 3.938 2.555 -18.178 1.00 93.44 128 LEU A CA 1
ATOM 1052 C C . LEU A 1 128 ? 3.566 2.251 -19.634 1.00 93.44 128 LEU A C 1
ATOM 1054 O O . LEU A 1 128 ? 2.413 1.962 -19.971 1.00 93.44 128 LEU A O 1
ATOM 1058 N N . TRP A 1 129 ? 4.563 2.257 -20.511 1.00 90.81 129 TRP A N 1
ATOM 1059 C CA . TRP A 1 129 ? 4.425 1.838 -21.907 1.00 90.81 129 TRP A CA 1
ATOM 1060 C C . TRP A 1 129 ? 4.722 0.350 -22.068 1.00 90.81 129 TRP A C 1
ATOM 1062 O O . TRP A 1 129 ? 4.168 -0.283 -22.966 1.00 90.81 129 TRP A O 1
ATOM 1072 N N . ASN A 1 130 ? 5.517 -0.213 -21.159 1.00 90.31 130 ASN A N 1
ATOM 1073 C CA . ASN A 1 130 ? 5.845 -1.624 -21.102 1.00 90.31 130 ASN A CA 1
ATOM 1074 C C . ASN A 1 130 ? 4.600 -2.498 -20.841 1.00 90.31 130 ASN A C 1
ATOM 1076 O O . ASN A 1 130 ? 3.967 -2.455 -19.779 1.00 90.31 130 ASN A O 1
ATOM 1080 N N . ASP A 1 131 ? 4.278 -3.329 -21.834 1.00 89.69 131 ASP A N 1
ATOM 1081 C CA . ASP A 1 131 ? 3.124 -4.231 -21.834 1.00 89.69 131 ASP A CA 1
ATOM 1082 C C . ASP A 1 131 ? 3.220 -5.356 -20.788 1.00 89.69 131 ASP A C 1
ATOM 1084 O O . ASP A 1 131 ? 2.187 -5.895 -20.392 1.00 89.69 131 ASP A O 1
ATOM 1088 N N . GLU A 1 132 ? 4.427 -5.714 -20.336 1.00 90.12 132 GLU A N 1
ATOM 1089 C CA . GLU A 1 132 ? 4.666 -6.738 -19.309 1.00 90.12 132 GLU A CA 1
ATOM 1090 C C . GLU A 1 132 ? 4.460 -6.164 -17.891 1.00 90.12 132 GLU A C 1
ATOM 1092 O O . GLU A 1 132 ? 3.935 -6.858 -17.018 1.00 90.12 132 GLU A O 1
ATOM 1097 N N . LEU A 1 133 ? 4.758 -4.874 -17.672 1.00 94.19 133 LEU A N 1
ATOM 1098 C CA . LEU A 1 133 ? 4.606 -4.212 -16.366 1.00 94.19 133 LEU A CA 1
ATOM 1099 C C . LEU A 1 133 ? 3.197 -3.670 -16.101 1.00 94.19 133 LEU A C 1
ATOM 1101 O O . LEU A 1 133 ? 2.728 -3.699 -14.961 1.00 94.19 133 LEU A O 1
ATOM 1105 N N . ARG A 1 134 ? 2.473 -3.207 -17.131 1.00 94.50 134 ARG A N 1
ATOM 1106 C CA . ARG A 1 134 ? 1.094 -2.706 -16.952 1.00 94.50 134 ARG A CA 1
ATOM 1107 C C . ARG A 1 134 ? 0.167 -3.714 -16.244 1.00 94.50 134 ARG A C 1
ATOM 1109 O O . ARG A 1 134 ? -0.547 -3.299 -15.328 1.00 94.50 134 ARG A O 1
ATOM 1116 N N . PRO A 1 135 ? 0.156 -5.017 -16.597 1.00 95.62 135 PRO A N 1
ATOM 1117 C CA . PRO A 1 135 ? -0.629 -6.019 -15.881 1.00 95.62 135 PRO A CA 1
ATOM 1118 C C . PRO A 1 135 ? -0.275 -6.145 -14.398 1.00 95.62 135 PRO A C 1
ATOM 1120 O O . PRO A 1 135 ? -1.173 -6.421 -13.607 1.00 95.62 135 PRO A O 1
ATOM 1123 N N . VAL A 1 136 ? 0.988 -5.935 -14.009 1.00 96.75 136 VAL A N 1
ATOM 1124 C CA . VAL A 1 136 ? 1.423 -5.989 -12.603 1.00 96.75 136 VAL A CA 1
ATOM 1125 C C . VAL A 1 136 ? 0.736 -4.895 -11.791 1.00 96.75 136 VAL A C 1
ATOM 1127 O O . VAL A 1 136 ? 0.035 -5.200 -10.827 1.00 96.75 136 VAL A O 1
ATOM 1130 N N . ILE A 1 137 ? 0.816 -3.642 -12.250 1.00 97.56 137 ILE A N 1
ATOM 1131 C CA . ILE A 1 137 ? 0.170 -2.507 -11.570 1.00 97.56 137 ILE A CA 1
ATOM 1132 C C . ILE A 1 137 ? -1.354 -2.675 -11.514 1.00 97.56 137 ILE A C 1
ATOM 1134 O O . ILE A 1 137 ? -1.977 -2.384 -10.496 1.00 97.56 137 ILE A O 1
ATOM 1138 N N . VAL A 1 138 ? -1.976 -3.225 -12.563 1.00 97.94 138 VAL A N 1
ATOM 1139 C CA . VAL A 1 138 ? -3.418 -3.532 -12.543 1.00 97.94 138 VAL A CA 1
ATOM 1140 C C . VAL A 1 138 ? -3.765 -4.579 -11.482 1.00 97.94 138 VAL A C 1
ATOM 1142 O O . VAL A 1 138 ? -4.814 -4.472 -10.847 1.00 97.94 138 VAL A O 1
ATOM 1145 N N . ARG A 1 139 ? -2.924 -5.602 -11.277 1.00 98.00 139 ARG A N 1
ATOM 1146 C CA . ARG A 1 139 ? -3.155 -6.585 -10.207 1.00 98.00 139 ARG A CA 1
ATOM 1147 C C . ARG A 1 139 ? -3.020 -5.951 -8.826 1.00 98.00 139 ARG A C 1
ATOM 1149 O O . ARG A 1 139 ? -3.846 -6.253 -7.969 1.00 98.00 139 ARG A O 1
ATOM 1156 N N . PHE A 1 140 ? -2.029 -5.084 -8.623 1.00 98.19 140 PHE A N 1
ATOM 1157 C CA . PHE A 1 140 ? -1.860 -4.347 -7.368 1.00 98.19 140 PHE A CA 1
ATOM 1158 C C . PHE A 1 140 ? -3.080 -3.488 -7.056 1.00 98.19 140 PHE A C 1
ATOM 1160 O O . PHE A 1 140 ? -3.666 -3.628 -5.984 1.00 98.19 140 PHE A O 1
ATOM 1167 N N . LEU A 1 141 ? -3.524 -2.695 -8.037 1.00 98.06 141 LEU A N 1
ATOM 1168 C CA . LEU A 1 141 ? -4.719 -1.866 -7.922 1.00 98.06 141 LEU A CA 1
ATOM 1169 C C . LEU A 1 141 ? -5.944 -2.688 -7.524 1.00 98.06 141 LEU A C 1
ATOM 1171 O O . LEU A 1 141 ? -6.665 -2.299 -6.618 1.00 98.06 141 LEU A O 1
ATOM 1175 N N . LYS A 1 142 ? -6.188 -3.830 -8.180 1.00 98.12 142 LYS A N 1
ATOM 1176 C CA . LYS A 1 142 ? -7.357 -4.671 -7.876 1.00 98.12 142 LYS A CA 1
ATOM 1177 C C . LYS A 1 142 ? -7.356 -5.163 -6.432 1.00 98.12 142 LYS A C 1
ATOM 1179 O O . LYS A 1 142 ? -8.361 -4.996 -5.756 1.00 98.12 142 LYS A O 1
ATOM 1184 N N . LYS A 1 143 ? -6.221 -5.692 -5.959 1.00 97.38 143 LYS A N 1
ATOM 1185 C CA . LYS A 1 143 ? -6.085 -6.132 -4.562 1.00 97.38 143 LYS A CA 1
ATOM 1186 C C . LYS A 1 143 ? -6.369 -4.992 -3.582 1.00 97.38 143 LYS A C 1
ATOM 1188 O O . LYS A 1 143 ? -7.031 -5.201 -2.574 1.00 97.38 143 LYS A O 1
ATOM 1193 N N . GLU A 1 144 ? -5.891 -3.786 -3.880 1.00 96.75 144 GLU A N 1
ATOM 1194 C CA . GLU A 1 144 ? -6.129 -2.632 -3.011 1.00 96.75 144 GLU A CA 1
ATOM 1195 C C . GLU A 1 144 ? -7.547 -2.077 -3.090 1.00 96.75 144 GLU A C 1
ATOM 1197 O O . GLU A 1 144 ? -8.043 -1.583 -2.084 1.00 96.75 144 GLU A O 1
ATOM 1202 N N . VAL A 1 145 ? -8.214 -2.171 -4.243 1.00 98.25 145 VAL A N 1
ATOM 1203 C CA . VAL A 1 145 ? -9.640 -1.835 -4.363 1.00 98.25 145 VAL A CA 1
ATOM 1204 C C . VAL A 1 145 ? -10.479 -2.766 -3.491 1.00 98.25 145 VAL A C 1
ATOM 1206 O O . VAL A 1 1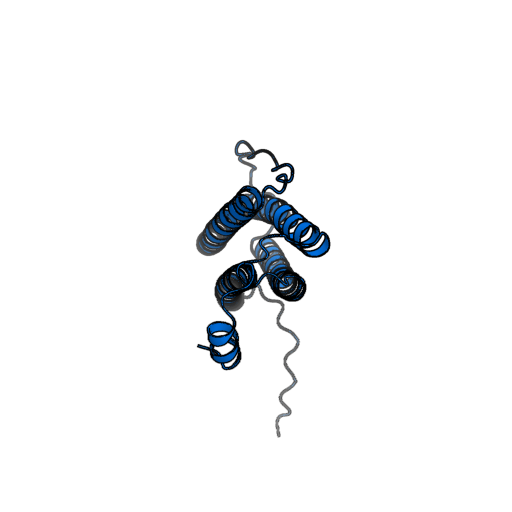45 ? -11.361 -2.281 -2.786 1.00 98.25 145 VAL A O 1
ATOM 1209 N N . ASP A 1 146 ? -10.185 -4.068 -3.504 1.00 97.06 146 ASP A N 1
ATOM 1210 C CA . ASP A 1 146 ? -10.895 -5.050 -2.679 1.00 97.06 146 ASP A CA 1
ATOM 1211 C C . ASP A 1 146 ? -10.690 -4.748 -1.181 1.00 97.06 146 ASP A C 1
ATOM 1213 O O . ASP A 1 146 ? -11.661 -4.592 -0.439 1.00 97.06 146 ASP A O 1
ATOM 1217 N N . LEU A 1 147 ? -9.438 -4.524 -0.757 1.00 96.44 147 LEU A N 1
ATOM 1218 C CA . LEU A 1 147 ? -9.122 -4.143 0.626 1.00 96.44 147 LEU A CA 1
ATOM 1219 C C . LEU A 1 147 ? -9.763 -2.800 1.026 1.00 96.44 147 LEU A C 1
ATOM 1221 O O . LEU A 1 147 ? -10.227 -2.638 2.155 1.00 96.44 147 LEU A O 1
ATOM 1225 N N . TYR A 1 148 ? -9.811 -1.825 0.112 1.00 97.38 148 TYR A N 1
ATOM 1226 C CA . TYR A 1 148 ? -10.446 -0.530 0.361 1.00 97.38 148 TYR A CA 1
ATOM 1227 C C . TYR A 1 148 ? -11.955 -0.683 0.580 1.00 97.38 148 TYR A C 1
ATOM 1229 O O . TYR A 1 148 ? -12.517 -0.050 1.476 1.00 97.38 148 TYR A O 1
ATOM 1237 N N . ASP A 1 149 ? -12.619 -1.530 -0.211 1.00 96.81 149 ASP A N 1
ATOM 1238 C CA . ASP A 1 149 ? -14.044 -1.825 -0.043 1.00 96.81 149 ASP A CA 1
ATOM 1239 C C . ASP A 1 149 ? -14.327 -2.491 1.314 1.00 96.81 149 ASP A C 1
ATOM 1241 O O . ASP A 1 149 ? -15.281 -2.120 2.006 1.00 96.81 149 ASP A O 1
ATOM 1245 N N . ASP A 1 150 ? -13.461 -3.404 1.754 1.00 95.69 150 ASP A N 1
ATOM 1246 C CA . ASP A 1 150 ? -13.576 -4.030 3.073 1.00 95.69 150 ASP A CA 1
ATOM 1247 C C . ASP A 1 150 ? -13.346 -3.036 4.213 1.00 95.69 150 ASP A C 1
ATOM 1249 O O . ASP A 1 150 ? -14.138 -2.990 5.164 1.00 95.69 150 ASP A O 1
ATOM 1253 N N . LEU A 1 151 ? -12.362 -2.143 4.077 1.00 96.00 151 LEU A N 1
ATOM 1254 C CA . LEU A 1 151 ? -12.145 -1.058 5.031 1.00 96.00 151 LEU A CA 1
ATOM 1255 C C . LEU A 1 151 ? -13.371 -0.130 5.101 1.00 96.00 151 LEU A C 1
ATOM 1257 O O . LEU A 1 151 ? -13.813 0.233 6.191 1.00 96.00 151 LEU A O 1
ATOM 1261 N N . MET A 1 152 ? -14.002 0.177 3.963 1.00 96.56 152 MET A N 1
ATOM 1262 C CA . MET A 1 152 ? -15.242 0.958 3.910 1.00 96.56 152 MET A CA 1
ATOM 1263 C C . MET A 1 152 ? -16.419 0.258 4.603 1.00 96.56 152 MET A C 1
ATOM 1265 O O . MET A 1 152 ? -17.197 0.920 5.299 1.00 96.56 152 MET A O 1
ATOM 1269 N N . LYS A 1 153 ? -16.584 -1.061 4.438 1.00 95.94 153 LYS A N 1
ATOM 1270 C CA . LYS A 1 153 ? -17.603 -1.840 5.172 1.00 95.94 153 LYS A CA 1
ATOM 1271 C C . LYS A 1 153 ? -17.333 -1.802 6.673 1.00 95.94 153 LYS A C 1
ATOM 1273 O O . LYS A 1 153 ? -18.255 -1.537 7.449 1.00 95.94 153 LYS A O 1
ATOM 1278 N N . TYR A 1 154 ? -16.077 -1.989 7.067 1.00 96.81 154 TYR A N 1
ATOM 1279 C CA . TYR A 1 154 ? -15.658 -1.948 8.461 1.00 96.81 154 TYR A CA 1
ATOM 1280 C C . TYR A 1 154 ? -15.918 -0.576 9.100 1.00 96.81 154 TYR A C 1
ATOM 1282 O O . TYR A 1 154 ? -16.553 -0.478 10.150 1.00 96.81 154 TYR A O 1
ATOM 1290 N N . GLY A 1 155 ? -15.551 0.516 8.427 1.00 96.50 155 GLY A N 1
ATOM 1291 C CA . GLY A 1 155 ? -15.814 1.864 8.927 1.00 96.50 155 GLY A CA 1
ATOM 1292 C C . GLY A 1 155 ? -17.296 2.196 9.084 1.00 96.50 155 GLY A C 1
ATOM 1293 O O . GLY A 1 155 ? -17.656 2.930 10.008 1.00 96.50 155 GLY A O 1
ATOM 1294 N N . LYS A 1 156 ? -18.171 1.648 8.224 1.00 95.06 156 LYS A N 1
ATOM 1295 C CA . LYS A 1 156 ? -19.634 1.754 8.397 1.00 95.06 156 LYS A CA 1
ATOM 1296 C C . LYS A 1 156 ? -20.086 1.026 9.657 1.00 95.06 156 LYS A C 1
ATOM 1298 O O . LYS A 1 156 ? -20.858 1.595 10.422 1.00 95.06 156 LYS A O 1
ATOM 1303 N N . LEU A 1 157 ? -19.589 -0.193 9.876 1.00 96.12 157 LEU A N 1
ATOM 1304 C CA . LEU A 1 157 ? -19.914 -1.005 11.050 1.00 96.12 157 LEU A CA 1
ATOM 1305 C C . LEU A 1 157 ? -19.525 -0.299 12.357 1.00 96.12 157 LEU A C 1
ATOM 1307 O O . LEU A 1 157 ? -20.311 -0.282 13.300 1.00 96.12 157 LEU A O 1
ATOM 1311 N N . LYS A 1 158 ? -18.339 0.320 12.404 1.00 96.06 158 LYS A N 1
ATOM 1312 C CA . LYS A 1 158 ? -17.831 1.007 13.605 1.00 96.06 158 LYS A CA 1
ATOM 1313 C C . LYS A 1 158 ? -18.348 2.439 13.776 1.00 96.06 158 LYS A C 1
ATOM 1315 O O . LYS A 1 158 ? -18.131 3.043 14.823 1.00 96.06 158 LYS A O 1
ATOM 1320 N N . GLY A 1 159 ? -18.997 3.007 12.756 1.00 95.19 159 GLY A N 1
ATOM 1321 C CA . GLY A 1 159 ? -19.389 4.421 12.746 1.00 95.19 159 GLY A CA 1
ATOM 1322 C C . GLY A 1 159 ? -18.198 5.384 12.644 1.00 95.19 159 GLY A C 1
ATOM 1323 O O . GLY A 1 159 ? -18.281 6.522 13.096 1.00 95.19 159 GLY A O 1
ATOM 1324 N N . TRP A 1 160 ? -17.077 4.934 12.077 1.00 95.94 160 TRP A N 1
ATOM 1325 C CA . TRP A 1 160 ? -15.834 5.712 11.990 1.00 95.94 160 TRP A CA 1
ATOM 1326 C C . TRP A 1 160 ? -15.725 6.565 10.725 1.00 95.94 160 TRP A C 1
ATOM 1328 O O . TRP A 1 160 ? -14.878 7.459 10.653 1.00 95.94 160 TRP A O 1
ATOM 1338 N N . LEU A 1 161 ? -16.598 6.323 9.745 1.00 92.44 161 LEU A N 1
ATOM 1339 C CA . LEU A 1 161 ? -16.702 7.138 8.540 1.00 92.44 161 LEU A CA 1
ATOM 1340 C C . LEU A 1 161 ? -17.322 8.507 8.828 1.00 92.44 161 LEU A C 1
ATOM 1342 O O . LEU A 1 161 ? -18.344 8.620 9.505 1.00 92.44 161 LEU A O 1
ATOM 1346 N N . ASN A 1 162 ? -16.766 9.540 8.199 1.00 85.44 162 ASN A N 1
ATOM 1347 C CA . ASN A 1 162 ? -17.441 10.827 8.087 1.00 85.44 162 ASN A CA 1
ATOM 1348 C C . ASN A 1 162 ? -18.576 10.705 7.074 1.00 85.44 162 ASN A C 1
ATOM 1350 O O . ASN A 1 162 ? -18.363 10.830 5.867 1.00 85.44 162 ASN A O 1
ATOM 1354 N N . MET A 1 163 ? -19.783 10.451 7.561 1.00 77.25 163 MET A N 1
ATOM 1355 C CA . MET A 1 163 ? -20.956 10.446 6.699 1.00 77.25 163 MET A CA 1
ATOM 1356 C C . MET A 1 163 ? -21.260 11.882 6.247 1.00 77.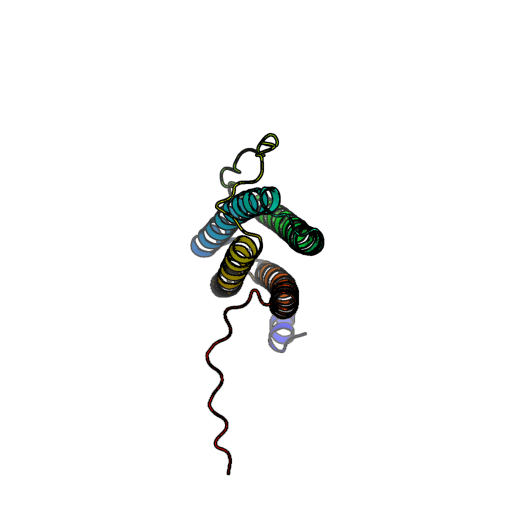25 163 MET A C 1
ATOM 1358 O O . MET A 1 163 ? -21.385 12.763 7.102 1.00 77.25 163 MET A O 1
ATOM 1362 N N . PRO A 1 164 ? -21.403 12.142 4.933 1.00 79.31 164 PRO A N 1
ATOM 1363 C CA . PRO A 1 164 ? -21.905 13.428 4.474 1.00 79.31 164 PRO A CA 1
ATOM 1364 C C . PRO A 1 164 ? -23.338 13.644 4.989 1.00 79.31 164 PRO A C 1
ATOM 1366 O O . PRO A 1 164 ? -24.033 12.669 5.317 1.00 79.31 164 PRO A O 1
ATOM 1369 N N . PRO A 1 165 ? -23.805 14.904 5.064 1.00 81.19 165 PRO A N 1
ATOM 1370 C CA . PRO A 1 165 ? -25.183 15.189 5.437 1.00 81.19 165 PRO A CA 1
ATOM 1371 C C . PRO A 1 165 ? -26.143 14.416 4.528 1.00 81.19 165 PRO A C 1
ATOM 1373 O O . PRO A 1 165 ? -25.965 14.354 3.310 1.00 81.19 165 PRO A O 1
ATOM 1376 N N . LYS A 1 166 ? -27.163 13.797 5.130 1.00 80.81 166 LYS A N 1
ATOM 1377 C CA . LYS A 1 166 ? -28.225 13.141 4.366 1.00 80.81 166 LYS A CA 1
ATOM 1378 C C . LYS A 1 166 ? -29.119 14.232 3.770 1.00 80.81 166 LYS A C 1
ATOM 1380 O O . LYS A 1 166 ? -29.462 15.157 4.506 1.00 80.81 166 LYS A O 1
ATOM 1385 N N . PRO A 1 167 ? -29.520 14.139 2.491 1.00 75.12 167 PRO A N 1
ATOM 1386 C CA . PRO A 1 167 ? -30.537 15.037 1.961 1.00 75.12 167 PRO A CA 1
ATOM 1387 C C . PRO A 1 167 ? -31.806 14.910 2.811 1.00 75.12 167 PRO A C 1
ATOM 1389 O O . PRO A 1 167 ? -32.218 13.793 3.146 1.00 75.12 167 PRO A O 1
ATOM 1392 N N . GLU A 1 168 ? -32.395 16.046 3.193 1.00 74.50 168 GLU A N 1
ATOM 1393 C CA . GLU A 1 168 ? -33.686 16.063 3.877 1.00 74.50 168 GLU A CA 1
ATOM 1394 C C . GLU A 1 168 ? -34.696 15.334 2.993 1.00 74.50 168 GLU A C 1
ATOM 1396 O O . GLU A 1 168 ? -34.892 15.674 1.825 1.00 74.50 168 GLU A O 1
ATOM 1401 N N . LYS A 1 169 ? -35.324 14.285 3.527 1.00 65.56 169 LYS A N 1
ATOM 1402 C CA . LYS A 1 169 ? -36.479 13.700 2.857 1.00 65.56 169 LYS A CA 1
ATOM 1403 C C . LYS A 1 169 ? -37.593 14.736 2.964 1.00 65.56 169 LYS A C 1
ATOM 1405 O O . LYS A 1 169 ? -38.095 14.956 4.063 1.00 65.56 169 LYS A O 1
ATOM 1410 N N . SER A 1 170 ? -37.966 15.378 1.855 1.00 52.84 170 SER A N 1
ATOM 1411 C CA . SER A 1 170 ? -39.214 16.137 1.813 1.00 52.84 170 SER A CA 1
ATOM 1412 C C . SER A 1 170 ? -40.342 15.150 2.101 1.00 52.84 170 SER A C 1
ATOM 1414 O O . SER A 1 170 ? -40.583 14.240 1.304 1.00 52.84 170 SER A O 1
ATOM 1416 N N . ASN A 1 171 ? -40.986 15.283 3.257 1.00 50.69 171 ASN A N 1
ATOM 1417 C CA . ASN A 1 171 ? -42.237 14.591 3.530 1.00 50.69 171 ASN A CA 1
ATOM 1418 C C . ASN A 1 171 ? -43.294 15.192 2.589 1.00 50.69 171 ASN A C 1
ATOM 1420 O O . ASN A 1 171 ? -43.875 16.224 2.917 1.00 50.69 171 ASN A O 1
ATOM 1424 N N . ASN A 1 172 ? -43.467 14.583 1.413 1.00 48.88 172 ASN A N 1
ATOM 1425 C CA . ASN A 1 172 ? -44.631 14.778 0.548 1.00 48.88 172 ASN A CA 1
ATOM 1426 C C . ASN A 1 172 ? -45.654 13.687 0.847 1.00 48.88 172 ASN A C 1
ATOM 1428 O O . ASN A 1 172 ? -45.235 12.506 0.886 1.00 48.88 172 ASN A O 1
#

Foldseek 3Di:
DDPVVVVVVVVPPDDPPLDDDPLLLVLLQVLLVLLLVLLVVLVVLLLQEDDPVLNVLSVVVNVLSVVLSVVSVVVCVVSVHDHDDRPDPDPDPNDDHDVVDYNLNSLVVNLVSLVVVLVSLVVSLVRDPNPVCNVSSVVSSVVSVVSSVVSVVVCVVVVSDPDDDDPDDPPD

Organism: NCBI:txid2682810

InterPro domains:
  IPR012347 Ferritin-like [G3DSA:1.20.1260.10] (10-160)
  IPR021617 Protein of unknown function DUF3231 [PF11553] (13-171)

Secondary structure (DSSP, 8-state):
--HHHHHHHTTTTS----PPPHHHHHHHHHHHHHHHHHHHHHHHHHHH---HHHHHHHHHHHHHHHHHHHHHHHHHHHTTPPPPPPPP----------TT--HHHHHHHHHHHHHHHHHHHHHHHHH---TTTHHHHHHHHHHHHHHHHHHHHHHHHHT-S-PPPPPP----

pLDDT: mean 87.56, std 14.82, range [43.84, 98.25]